Protein AF-A0A392T4V1-F1 (afdb_monomer_lite)

Secondary structure (DSSP, 8-state):
--HHHHHHHIIIIIIHHH-S-S-----S-TTT-SHHHHHTT----------PPPPP--------

Organism: NCBI:txid97028

Foldseek 3Di:
DALVVVVVCCVPPPCVPPNQDQDDDDPPDPSCPPPVNVVRNPDPPPPPPPDDDDDDDDDDDDDD

Sequence (64 aa):
ITAFNVFRFFKRDILARFGIPRVVVTDNGMQFTDKKFREFPKPTAKQHKATAKPKPRTKSSCAA

Structure (mmCIF, N/CA/C/O backbone):
data_AF-A0A392T4V1-F1
#
_entry.id   AF-A0A39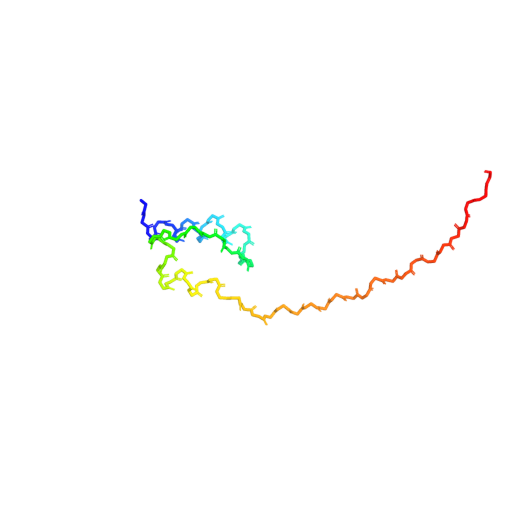2T4V1-F1
#
loop_
_atom_site.group_PDB
_atom_site.id
_atom_site.type_symbol
_atom_site.label_atom_id
_atom_site.label_alt_id
_atom_site.label_comp_id
_atom_site.label_asym_id
_atom_site.label_entity_id
_atom_site.label_seq_id
_atom_site.pdbx_PDB_ins_code
_atom_site.Cartn_x
_atom_site.Cartn_y
_atom_site.Cartn_z
_atom_site.occupancy
_atom_site.B_iso_or_equiv
_atom_site.auth_seq_id
_atom_site.auth_comp_id
_atom_site.auth_asym_id
_atom_site.auth_atom_id
_atom_site.pdbx_PDB_model_num
ATOM 1 N N . ILE A 1 1 ? 2.845 3.691 -13.537 1.00 79.44 1 ILE A N 1
ATOM 2 C CA . ILE A 1 1 ? 2.384 3.781 -12.127 1.00 79.44 1 ILE A CA 1
ATOM 3 C C . ILE A 1 1 ? 3.560 3.427 -11.222 1.00 79.44 1 ILE A C 1
ATOM 5 O O . ILE A 1 1 ? 4.321 2.541 -11.579 1.00 79.44 1 ILE A O 1
ATOM 9 N N . THR A 1 2 ? 3.767 4.149 -10.117 1.00 88.25 2 THR A N 1
ATOM 10 C CA . THR A 1 2 ? 4.900 3.925 -9.197 1.00 88.25 2 THR A CA 1
ATOM 11 C C . THR A 1 2 ? 4.435 3.258 -7.902 1.00 88.25 2 THR A C 1
ATOM 13 O O . THR A 1 2 ? 3.301 3.473 -7.469 1.00 88.25 2 THR A O 1
ATOM 16 N N . ALA A 1 3 ? 5.328 2.515 -7.237 1.00 86.88 3 ALA A N 1
ATOM 17 C CA . ALA A 1 3 ? 5.056 1.878 -5.941 1.00 86.88 3 ALA A CA 1
ATO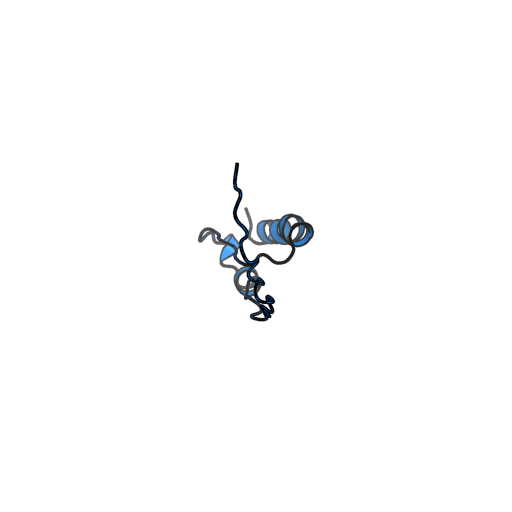M 18 C C . ALA A 1 3 ? 4.555 2.881 -4.884 1.00 86.88 3 ALA A C 1
ATOM 20 O O . ALA A 1 3 ? 3.628 2.600 -4.127 1.00 86.88 3 ALA A O 1
ATOM 21 N N . PHE A 1 4 ? 5.113 4.097 -4.883 1.00 88.69 4 PHE A N 1
ATOM 22 C CA . PHE A 1 4 ? 4.696 5.168 -3.978 1.00 88.69 4 PHE A CA 1
ATOM 23 C C . PHE A 1 4 ? 3.237 5.590 -4.195 1.00 88.69 4 PHE A C 1
ATOM 25 O O . PHE A 1 4 ? 2.481 5.724 -3.232 1.00 88.69 4 PHE A O 1
ATOM 32 N N . ASN A 1 5 ? 2.823 5.767 -5.453 1.00 90.44 5 ASN A N 1
ATOM 33 C CA . ASN A 1 5 ? 1.456 6.170 -5.773 1.00 90.44 5 ASN A CA 1
ATOM 34 C C . ASN A 1 5 ? 0.451 5.065 -5.420 1.00 90.44 5 ASN A C 1
ATOM 36 O O . ASN A 1 5 ? -0.599 5.364 -4.854 1.00 90.44 5 ASN A O 1
ATOM 40 N N . VAL A 1 6 ? 0.806 3.800 -5.664 1.00 89.56 6 VAL A N 1
ATOM 41 C CA . VAL A 1 6 ? -0.000 2.633 -5.269 1.00 89.56 6 VAL A CA 1
ATOM 42 C C . VAL A 1 6 ? -0.159 2.561 -3.753 1.00 89.56 6 VAL 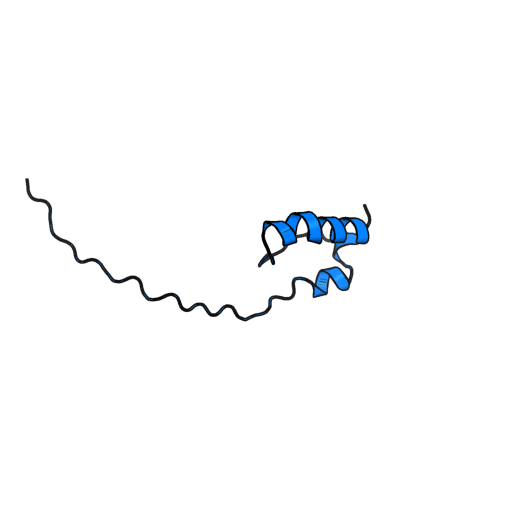A C 1
ATOM 44 O O . VAL A 1 6 ? -1.269 2.403 -3.253 1.00 89.56 6 VAL A O 1
ATOM 47 N N . PHE A 1 7 ? 0.924 2.744 -2.999 1.00 88.25 7 PHE A N 1
ATOM 48 C CA . PHE A 1 7 ? 0.873 2.734 -1.539 1.00 88.25 7 PHE A CA 1
ATOM 49 C C . PHE A 1 7 ? 0.059 3.903 -0.967 1.00 88.25 7 PHE A C 1
ATOM 51 O O . PHE A 1 7 ? -0.693 3.733 -0.005 1.00 88.25 7 PHE A O 1
ATOM 58 N N . ARG A 1 8 ? 0.170 5.093 -1.571 1.00 91.25 8 ARG A N 1
ATOM 59 C CA . ARG A 1 8 ? -0.626 6.270 -1.197 1.00 91.25 8 ARG A CA 1
ATOM 60 C C . ARG A 1 8 ? -2.122 6.030 -1.415 1.00 91.25 8 ARG A C 1
ATOM 62 O O . ARG A 1 8 ? -2.900 6.354 -0.519 1.00 91.25 8 ARG A O 1
ATOM 69 N N . PHE A 1 9 ? -2.496 5.455 -2.558 1.00 91.31 9 PHE A N 1
ATOM 70 C CA . PHE A 1 9 ? -3.868 5.032 -2.853 1.00 91.31 9 PHE A CA 1
ATOM 71 C C . PHE A 1 9 ? -4.347 3.989 -1.836 1.00 91.31 9 PHE A C 1
ATOM 73 O O . PHE A 1 9 ? -5.354 4.184 -1.164 1.00 91.31 9 PHE A O 1
ATOM 80 N N . PHE A 1 10 ? -3.559 2.934 -1.616 1.00 89.62 10 PHE A N 1
ATOM 81 C CA . PHE A 1 10 ? -3.903 1.862 -0.683 1.00 89.62 10 PHE A CA 1
ATOM 82 C C . PHE A 1 10 ? -4.203 2.390 0.730 1.00 89.62 10 PHE A C 1
ATOM 84 O O . PHE A 1 10 ? -5.191 2.007 1.355 1.00 89.62 10 PHE A O 1
ATOM 91 N N . LYS A 1 11 ? -3.399 3.337 1.226 1.00 89.06 11 LYS A N 1
ATOM 92 C CA . LYS A 1 11 ? -3.633 3.960 2.536 1.00 89.06 11 LYS A CA 1
ATOM 93 C C . LYS A 1 11 ? -4.891 4.825 2.593 1.00 89.06 11 LYS A C 1
ATOM 95 O O . LYS A 1 11 ? -5.624 4.752 3.575 1.00 89.06 11 LYS A O 1
ATOM 100 N N . ARG A 1 12 ? -5.108 5.681 1.595 1.00 94.31 12 ARG A N 1
ATOM 101 C CA . ARG A 1 12 ? -6.186 6.683 1.631 1.00 94.31 12 ARG A CA 1
ATOM 102 C C . ARG A 1 12 ? -7.541 6.095 1.279 1.00 94.31 12 ARG A C 1
ATOM 104 O O . ARG A 1 12 ? -8.532 6.469 1.890 1.00 94.31 12 ARG A O 1
ATOM 111 N N . ASP A 1 13 ? -7.566 5.172 0.332 1.00 93.06 13 ASP A N 1
ATOM 112 C CA . ASP A 1 13 ? -8.810 4.713 -0.270 1.00 93.06 13 ASP A CA 1
ATOM 113 C C . ASP A 1 13 ? -9.236 3.341 0.250 1.00 93.06 13 ASP A C 1
ATOM 115 O O . ASP A 1 13 ? -10.434 3.076 0.339 1.00 93.06 13 ASP A O 1
ATOM 119 N N . ILE A 1 14 ? -8.284 2.487 0.648 1.00 90.19 14 ILE A N 1
ATOM 120 C CA . ILE A 1 14 ? -8.597 1.156 1.183 1.00 90.19 14 ILE A CA 1
ATOM 121 C C . ILE A 1 14 ? -8.572 1.167 2.710 1.00 90.19 14 ILE A C 1
ATOM 123 O O . ILE A 1 14 ? -9.602 0.922 3.337 1.00 90.19 14 ILE A O 1
ATOM 127 N N . LEU A 1 15 ? -7.438 1.510 3.328 1.00 88.94 15 LEU A N 1
ATOM 128 C CA . LEU A 1 15 ? -7.317 1.422 4.790 1.00 88.94 15 LEU A CA 1
ATOM 129 C C . LEU A 1 15 ? -8.240 2.387 5.530 1.00 88.94 15 LEU A C 1
ATOM 131 O O . LEU A 1 15 ? -8.831 2.006 6.536 1.00 88.94 15 LEU A O 1
ATOM 135 N N . ALA A 1 16 ? -8.384 3.620 5.041 1.00 90.19 16 ALA A N 1
ATOM 136 C CA . ALA A 1 16 ? -9.234 4.605 5.706 1.00 90.19 16 ALA A CA 1
ATOM 137 C C . ALA A 1 16 ? -10.732 4.255 5.637 1.00 90.19 16 ALA A C 1
ATOM 139 O O . ALA A 1 16 ? -11.494 4.703 6.486 1.00 90.19 16 ALA A O 1
ATOM 140 N N . ARG A 1 17 ? -11.159 3.463 4.640 1.00 94.00 17 ARG A N 1
ATOM 141 C CA . ARG A 1 17 ? -12.577 3.125 4.412 1.00 94.00 17 ARG A CA 1
ATOM 142 C C . ARG A 1 17 ? -12.954 1.756 4.969 1.00 94.00 17 ARG A C 1
ATOM 144 O O . ARG A 1 17 ? -14.045 1.602 5.505 1.00 94.00 17 ARG A O 1
ATOM 151 N N . PHE A 1 18 ? -12.062 0.774 4.843 1.00 86.94 18 PHE A N 1
ATOM 152 C CA . PHE A 1 18 ? -12.336 -0.626 5.186 1.00 86.94 18 PHE A CA 1
ATOM 153 C C . PHE A 1 18 ? -11.519 -1.138 6.379 1.00 86.94 18 PHE A C 1
ATOM 155 O O . PHE A 1 18 ? -11.763 -2.245 6.856 1.00 86.94 18 PHE A O 1
ATOM 162 N N . GLY A 1 19 ? -10.547 -0.363 6.870 1.00 87.38 19 GLY A N 1
ATOM 163 C CA . GLY A 1 19 ? -9.589 -0.831 7.869 1.00 87.38 19 GLY A CA 1
ATOM 164 C C . GLY A 1 19 ? -8.537 -1.767 7.268 1.00 87.38 19 GLY A C 1
ATOM 165 O O . GLY A 1 19 ? -8.253 -1.722 6.072 1.00 87.38 19 GLY A O 1
ATOM 166 N N . ILE A 1 20 ? -7.912 -2.600 8.104 1.00 86.56 20 ILE A N 1
ATOM 167 C CA . ILE A 1 20 ? -6.841 -3.509 7.670 1.00 86.56 20 ILE A CA 1
ATOM 168 C C . ILE A 1 20 ? -7.465 -4.713 6.942 1.00 86.56 20 ILE A C 1
ATOM 170 O O . ILE A 1 20 ? -8.144 -5.519 7.585 1.00 86.56 20 ILE A O 1
ATOM 174 N N . PRO A 1 21 ? -7.240 -4.880 5.624 1.00 83.62 21 PRO A N 1
ATOM 175 C CA . PRO A 1 21 ? -7.748 -6.032 4.897 1.00 83.62 21 PRO A CA 1
ATOM 176 C C . PRO A 1 21 ? -7.067 -7.310 5.384 1.00 83.62 21 PRO A C 1
ATOM 178 O O . PRO A 1 21 ? -5.857 -7.356 5.601 1.00 83.62 21 PRO A O 1
ATOM 181 N N . ARG A 1 22 ? -7.854 -8.379 5.526 1.00 82.56 22 ARG A N 1
ATOM 182 C CA . ARG A 1 22 ? -7.352 -9.688 5.968 1.00 82.56 22 ARG A CA 1
ATOM 183 C C . ARG A 1 22 ? -6.510 -10.391 4.899 1.00 82.56 22 ARG A C 1
ATOM 185 O O . ARG A 1 22 ? -5.620 -11.162 5.238 1.00 82.56 22 ARG A O 1
ATOM 192 N N . VAL A 1 23 ? -6.825 -10.150 3.628 1.00 81.88 23 VAL A N 1
ATOM 193 C CA . VAL A 1 23 ? -6.126 -10.693 2.460 1.00 81.88 23 VAL A CA 1
ATOM 194 C C . VAL A 1 23 ? -6.083 -9.601 1.398 1.00 81.88 23 VAL A C 1
ATOM 196 O O . VAL A 1 23 ? -7.089 -8.936 1.157 1.00 81.88 23 VAL A O 1
ATOM 199 N N . VAL A 1 24 ? -4.923 -9.425 0.769 1.00 83.06 24 VAL A N 1
ATOM 200 C CA . VAL A 1 24 ? -4.729 -8.528 -0.373 1.00 83.06 24 VAL A CA 1
ATOM 201 C C . VAL A 1 24 ? -4.143 -9.371 -1.496 1.00 83.06 24 VAL A C 1
ATOM 203 O O . VAL A 1 24 ? -3.067 -9.940 -1.331 1.00 83.06 24 VAL A O 1
ATOM 206 N N . VAL A 1 25 ? -4.864 -9.486 -2.610 1.00 83.25 25 VAL A N 1
ATOM 207 C CA . VAL A 1 25 ? -4.392 -10.185 -3.810 1.00 83.25 25 VAL A CA 1
ATOM 208 C C . VAL A 1 25 ? -3.927 -9.125 -4.799 1.00 83.25 25 VAL A C 1
ATOM 210 O O . VAL A 1 25 ? -4.712 -8.264 -5.191 1.00 83.25 25 VAL A O 1
ATOM 213 N N . THR A 1 26 ? -2.651 -9.161 -5.164 1.00 85.50 26 THR A N 1
ATOM 214 C CA . THR A 1 26 ? -2.050 -8.249 -6.145 1.00 85.50 26 THR A CA 1
ATOM 215 C C . THR A 1 26 ? -1.411 -9.057 -7.263 1.00 85.50 26 THR A C 1
ATOM 217 O O . THR A 1 26 ? -1.110 -10.238 -7.086 1.00 85.50 26 THR A O 1
ATOM 220 N N . ASP A 1 27 ? -1.177 -8.422 -8.407 1.00 84.00 27 ASP A N 1
ATOM 221 C CA . ASP A 1 27 ? -0.289 -8.996 -9.412 1.00 84.00 27 ASP A CA 1
ATOM 222 C C . ASP A 1 27 ? 1.180 -8.944 -8.937 1.00 84.00 27 ASP A C 1
ATOM 224 O O . ASP A 1 27 ? 1.515 -8.315 -7.928 1.00 84.00 27 ASP A O 1
ATOM 228 N N . ASN A 1 28 ? 2.078 -9.614 -9.664 1.00 81.81 28 ASN A N 1
ATOM 229 C CA . ASN A 1 28 ? 3.525 -9.585 -9.403 1.00 81.81 28 ASN A CA 1
ATOM 230 C C . ASN A 1 28 ? 4.195 -8.313 -9.951 1.00 81.81 28 ASN A C 1
ATOM 232 O O . ASN A 1 28 ? 5.389 -8.314 -10.260 1.00 81.81 28 ASN A O 1
ATOM 236 N N . GLY A 1 29 ? 3.438 -7.225 -10.111 1.00 84.81 29 GLY A N 1
ATOM 237 C CA . GLY A 1 29 ? 3.980 -5.959 -10.570 1.00 84.81 29 GLY A CA 1
ATOM 238 C C . GLY A 1 29 ? 5.043 -5.430 -9.605 1.00 84.81 29 GLY A C 1
ATOM 239 O O . GLY A 1 29 ? 4.902 -5.524 -8.383 1.00 84.81 29 GLY A O 1
ATOM 240 N N . MET A 1 30 ? 6.083 -4.788 -10.150 1.00 85.38 30 MET A N 1
ATOM 241 C CA . MET A 1 30 ? 7.191 -4.216 -9.362 1.00 85.38 30 MET A CA 1
ATOM 242 C C . MET A 1 30 ? 6.723 -3.278 -8.234 1.00 85.38 30 MET A C 1
ATOM 244 O O . MET A 1 30 ? 7.382 -3.137 -7.204 1.00 85.38 30 MET A O 1
ATOM 248 N N . GLN A 1 31 ? 5.558 -2.656 -8.419 1.00 82.81 31 GLN A N 1
ATOM 249 C CA . GLN A 1 31 ? 4.899 -1.771 -7.460 1.00 82.81 31 GLN A CA 1
ATOM 250 C C . GLN A 1 31 ? 4.408 -2.463 -6.174 1.00 82.81 31 GLN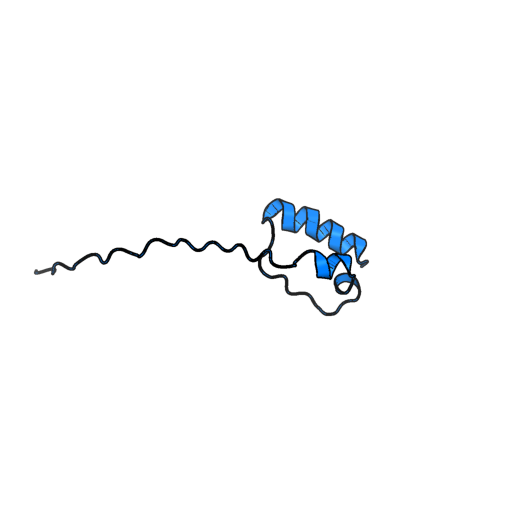 A C 1
ATOM 252 O O . GLN A 1 31 ? 4.223 -1.780 -5.168 1.00 82.81 31 GLN A O 1
ATOM 257 N N . PHE A 1 32 ? 4.230 -3.789 -6.190 1.00 79.06 32 PHE A N 1
ATOM 258 C CA . PHE A 1 32 ? 3.759 -4.598 -5.056 1.00 79.06 32 PHE A CA 1
ATOM 259 C C . PHE A 1 32 ? 4.849 -5.496 -4.453 1.00 79.06 32 PHE A C 1
ATOM 261 O O . PHE A 1 32 ? 4.682 -6.032 -3.359 1.00 79.06 32 PHE A O 1
ATOM 268 N N . THR A 1 33 ? 5.994 -5.632 -5.123 1.00 74.06 33 THR A N 1
ATOM 269 C CA . THR A 1 33 ? 7.159 -6.376 -4.615 1.00 74.06 33 THR A CA 1
ATOM 270 C C . THR A 1 33 ? 8.052 -5.577 -3.664 1.00 74.06 33 THR A C 1
ATOM 272 O O . THR A 1 33 ? 8.973 -6.154 -3.082 1.00 74.06 33 THR A O 1
ATOM 275 N N . ASP A 1 34 ? 7.799 -4.276 -3.478 1.00 77.56 34 ASP A N 1
ATOM 276 C CA . ASP A 1 34 ? 8.533 -3.447 -2.515 1.00 77.56 34 ASP A CA 1
ATOM 277 C C . ASP A 1 34 ? 8.415 -4.054 -1.102 1.00 77.56 34 ASP A C 1
ATOM 279 O O . ASP A 1 34 ? 7.331 -4.448 -0.657 1.00 77.56 34 ASP A O 1
ATOM 283 N N . LYS A 1 35 ? 9.539 -4.126 -0.376 1.00 75.38 35 LYS A N 1
ATOM 284 C CA . LYS A 1 35 ? 9.599 -4.648 0.999 1.00 75.38 35 LYS A CA 1
ATOM 285 C C . LYS A 1 35 ? 8.560 -3.974 1.892 1.00 75.38 35 LYS A C 1
ATOM 287 O O . LYS A 1 35 ? 7.905 -4.655 2.677 1.00 75.38 35 LYS A O 1
ATOM 292 N N . LYS A 1 36 ? 8.331 -2.670 1.698 1.00 73.31 36 LYS A N 1
ATOM 293 C CA . LYS A 1 36 ? 7.309 -1.913 2.437 1.00 73.31 36 LYS A CA 1
ATOM 294 C C . LYS A 1 36 ? 5.905 -2.482 2.239 1.00 73.31 36 LYS A C 1
ATOM 296 O O . LYS A 1 36 ? 5.143 -2.531 3.197 1.00 73.31 36 LYS A O 1
ATOM 301 N N . PHE A 1 37 ? 5.568 -2.922 1.026 1.00 73.69 37 PHE A N 1
ATOM 302 C CA . PHE A 1 37 ? 4.255 -3.490 0.716 1.00 73.69 37 PHE A CA 1
ATOM 303 C C . PHE A 1 37 ? 4.144 -4.956 1.144 1.00 73.69 37 PHE A C 1
ATOM 305 O O . PHE A 1 37 ? 3.062 -5.379 1.518 1.00 73.69 37 PHE A O 1
ATOM 312 N N . ARG A 1 38 ? 5.242 -5.725 1.173 1.00 73.88 38 ARG A N 1
ATOM 313 C CA . ARG A 1 38 ? 5.249 -7.104 1.716 1.00 73.88 38 ARG A CA 1
ATOM 314 C C . ARG A 1 38 ? 5.161 -7.153 3.239 1.00 73.88 38 ARG A C 1
ATOM 316 O O . ARG A 1 38 ? 4.636 -8.115 3.793 1.00 73.88 38 ARG A O 1
ATOM 323 N N . GLU A 1 39 ? 5.680 -6.144 3.929 1.00 73.06 39 GLU A N 1
ATOM 324 C CA . GLU A 1 39 ? 5.625 -6.072 5.392 1.00 73.06 39 GLU A CA 1
ATOM 325 C C . GLU A 1 39 ? 4.287 -5.549 5.918 1.00 73.06 39 GLU A C 1
ATOM 327 O O . GLU A 1 39 ? 3.888 -5.904 7.025 1.00 73.06 39 GLU A O 1
ATOM 332 N N . PHE A 1 40 ? 3.577 -4.756 5.115 1.00 67.19 40 PHE A N 1
ATOM 333 C CA . PHE A 1 40 ? 2.334 -4.098 5.507 1.00 67.19 40 PHE A CA 1
ATOM 334 C C . PHE A 1 40 ? 1.125 -5.036 5.734 1.00 67.19 40 PHE A C 1
ATOM 336 O O . PHE A 1 40 ? 0.380 -4.795 6.682 1.00 67.19 40 PHE A O 1
ATOM 343 N N . PRO A 1 41 ? 0.902 -6.112 4.948 1.00 66.50 41 PRO A N 1
ATOM 344 C CA . PRO A 1 41 ? -0.202 -7.044 5.150 1.00 66.50 41 PRO A CA 1
ATOM 345 C C . PRO A 1 41 ? 0.172 -8.230 6.046 1.00 66.50 41 PRO A C 1
ATOM 347 O O . PRO A 1 41 ? -0.551 -9.226 6.031 1.00 66.50 41 PRO A O 1
ATOM 350 N N . LYS A 1 42 ? 1.281 -8.187 6.807 1.00 63.88 42 LYS A N 1
ATOM 351 C CA . LYS A 1 42 ? 1.620 -9.297 7.712 1.00 63.88 42 LYS A CA 1
ATOM 352 C C . LYS A 1 42 ? 0.440 -9.521 8.666 1.00 63.88 42 LYS A C 1
ATOM 354 O O . LYS A 1 42 ? 0.120 -8.619 9.444 1.00 63.88 42 LYS A O 1
ATOM 359 N N . PRO A 1 43 ? -0.227 -10.686 8.607 1.00 54.00 43 PRO A N 1
ATOM 360 C CA . PRO A 1 43 ? -1.408 -10.926 9.411 1.00 54.00 43 PRO A CA 1
ATOM 361 C C . PRO A 1 43 ? -0.991 -10.905 10.878 1.00 54.00 43 PRO A C 1
ATOM 363 O O . PRO A 1 43 ? -0.246 -11.767 11.344 1.00 54.00 43 PRO A O 1
ATOM 366 N N . THR A 1 44 ? -1.471 -9.915 11.626 1.00 56.03 44 THR A N 1
ATOM 367 C CA . THR A 1 44 ? -1.448 -9.968 13.082 1.00 56.03 44 THR A CA 1
ATOM 368 C C . THR A 1 44 ? -2.391 -11.097 13.483 1.00 56.03 44 THR A C 1
ATOM 370 O O . THR A 1 44 ? -3.612 -10.962 13.481 1.00 56.03 44 THR A O 1
ATOM 373 N N . ALA A 1 45 ? -1.818 -12.267 13.759 1.00 47.88 45 ALA A N 1
ATOM 374 C CA . ALA A 1 45 ? -2.517 -13.490 14.136 1.00 47.88 45 ALA A CA 1
ATOM 375 C C . ALA A 1 45 ? -3.146 -13.400 15.544 1.00 47.88 45 ALA A C 1
ATOM 377 O O . ALA A 1 45 ? -2.907 -14.237 16.405 1.00 47.88 45 ALA A O 1
ATOM 378 N N . LYS A 1 46 ? -3.966 -12.378 15.797 1.00 49.31 46 LYS A N 1
ATOM 379 C CA . LYS A 1 46 ? -4.861 -12.293 16.956 1.00 49.31 46 LYS A CA 1
ATOM 380 C C . LYS A 1 46 ? -6.302 -12.282 16.470 1.00 49.31 46 LYS A C 1
ATOM 382 O O . LYS A 1 46 ? -7.086 -11.388 16.765 1.00 49.31 46 LYS A O 1
ATOM 387 N N . GLN A 1 47 ? -6.657 -13.310 15.706 1.00 54.56 47 GLN A N 1
ATOM 388 C CA . GLN A 1 47 ? -8.055 -13.691 15.571 1.00 54.56 47 GLN A CA 1
ATOM 389 C C . GLN A 1 47 ? -8.479 -14.436 16.831 1.00 54.56 47 GLN A C 1
ATOM 391 O O . 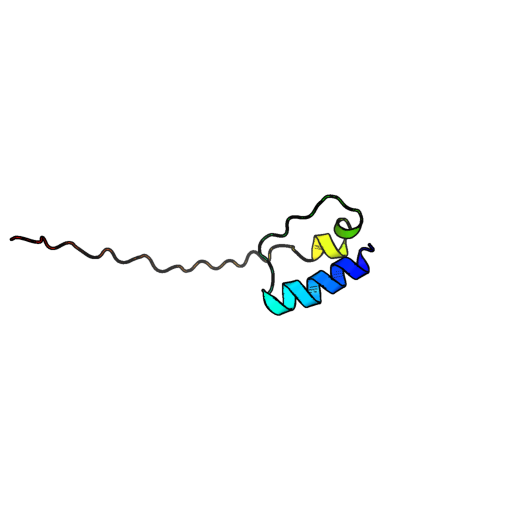GLN A 1 47 ? -8.529 -15.663 16.850 1.00 54.56 47 GLN A O 1
ATOM 396 N N . HIS A 1 48 ? -8.802 -13.701 17.892 1.00 48.12 48 HIS A N 1
ATOM 397 C CA . HIS A 1 48 ? -9.638 -14.265 18.943 1.00 48.12 48 HIS A CA 1
ATOM 398 C C . HIS A 1 48 ? -11.040 -14.480 18.362 1.00 48.12 48 HIS A C 1
ATOM 400 O O . HIS A 1 48 ? -11.884 -13.589 18.385 1.00 48.12 48 HIS A O 1
ATOM 406 N N . LYS A 1 49 ? -11.292 -15.666 17.799 1.00 54.59 49 LYS A N 1
ATOM 407 C CA . LYS A 1 49 ? -12.656 -16.143 17.568 1.00 54.59 49 LYS A CA 1
ATOM 408 C C . LYS A 1 49 ? -13.193 -16.726 18.871 1.00 54.59 49 LYS A C 1
ATOM 410 O O . LYS A 1 49 ? -13.129 -17.929 19.090 1.00 54.59 49 LYS A O 1
ATOM 415 N N . ALA A 1 50 ? -13.765 -15.875 19.713 1.00 54.28 50 ALA A N 1
ATOM 416 C CA . ALA A 1 50 ? -14.778 -16.317 20.660 1.00 54.28 50 ALA A CA 1
ATOM 417 C C . ALA A 1 50 ? -16.147 -16.124 19.994 1.00 54.28 50 ALA A C 1
ATOM 419 O O . ALA A 1 50 ? -16.778 -15.082 20.130 1.00 54.28 50 ALA A O 1
ATOM 420 N N . THR A 1 51 ? -16.593 -17.107 19.215 1.00 49.06 51 THR A N 1
ATOM 421 C CA . THR A 1 51 ? -18.000 -17.183 18.803 1.00 49.06 51 THR A CA 1
ATOM 422 C C . THR A 1 51 ? -18.712 -18.119 19.765 1.00 49.06 51 THR A C 1
ATOM 424 O O . THR A 1 51 ? -18.441 -19.320 19.777 1.00 49.06 51 THR A O 1
ATOM 427 N N . ALA A 1 52 ? -19.599 -17.559 20.591 1.00 55.94 52 ALA A N 1
ATOM 428 C CA . ALA A 1 52 ? -20.535 -18.326 21.399 1.00 55.94 52 ALA A CA 1
ATOM 429 C C . ALA A 1 52 ? -21.321 -19.297 20.498 1.00 55.94 52 ALA A C 1
ATOM 431 O O . ALA A 1 52 ? -21.744 -18.934 19.398 1.00 55.94 52 ALA A O 1
ATOM 432 N N . LYS A 1 53 ? -21.476 -20.545 20.959 1.00 55.16 53 LYS A N 1
ATOM 433 C CA . LYS A 1 53 ? -22.211 -21.603 20.252 1.00 55.16 53 LYS A CA 1
ATOM 434 C C . LYS A 1 53 ? -23.626 -21.123 19.884 1.00 55.16 53 LYS A C 1
ATOM 436 O O . LYS A 1 53 ? -24.301 -20.564 20.750 1.00 55.16 53 LYS A O 1
ATOM 441 N N . PRO A 1 54 ? -24.128 -21.400 18.668 1.00 49.28 54 PRO A N 1
ATOM 442 C CA . PRO A 1 54 ? -25.548 -21.239 18.390 1.00 49.28 54 PRO A CA 1
ATOM 443 C C . PRO A 1 54 ? -26.343 -22.205 19.282 1.00 49.28 54 PRO A C 1
ATOM 445 O O . PRO A 1 54 ? -26.067 -23.404 19.330 1.00 49.28 54 PRO A O 1
ATOM 448 N N . LYS A 1 55 ? -27.315 -21.671 20.027 1.00 62.78 55 LYS A N 1
ATOM 449 C CA . LYS A 1 55 ? -28.246 -22.444 20.858 1.00 62.78 55 LYS A CA 1
ATOM 450 C C . LYS A 1 55 ? -29.262 -23.145 19.936 1.00 62.78 55 LYS A C 1
ATOM 452 O O . LYS A 1 55 ? -29.885 -22.451 19.132 1.00 62.78 55 LYS A O 1
ATOM 457 N N . PRO A 1 56 ? -29.453 -24.477 20.009 1.00 51.62 56 PRO A N 1
ATOM 458 C CA . PRO A 1 56 ? -30.446 -25.156 19.183 1.00 51.62 56 PRO A CA 1
ATOM 459 C C . PRO A 1 56 ? -31.852 -24.771 19.656 1.00 51.62 56 PRO A C 1
ATOM 461 O O . PRO A 1 56 ? -32.165 -24.868 20.843 1.00 51.62 56 PRO A O 1
ATOM 464 N N . ARG A 1 57 ? -32.696 -24.303 18.733 1.00 61.28 57 ARG A N 1
ATOM 465 C CA . ARG A 1 57 ? -34.107 -24.003 18.997 1.00 61.28 57 ARG A CA 1
ATOM 466 C C . ARG A 1 57 ? -34.923 -25.256 18.662 1.00 61.28 57 ARG A C 1
ATOM 468 O O . ARG A 1 57 ? -34.951 -25.691 17.514 1.00 61.28 57 ARG A O 1
ATOM 475 N N . THR A 1 58 ? -35.506 -25.870 19.686 1.00 48.31 58 THR A N 1
ATOM 4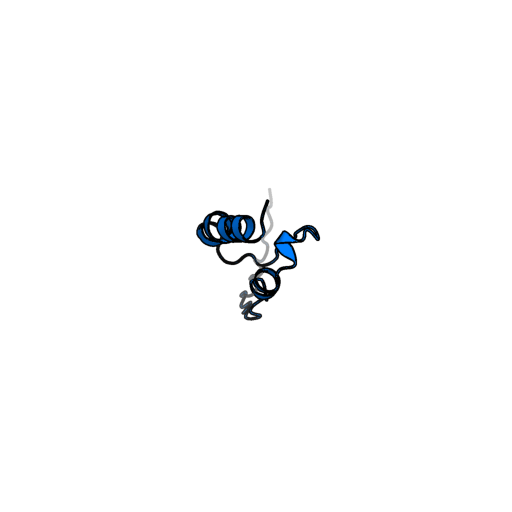76 C CA . THR A 1 58 ? -36.295 -27.107 19.611 1.00 48.31 58 THR A CA 1
ATOM 477 C C . THR A 1 58 ? -37.613 -26.873 18.857 1.00 48.31 58 THR A C 1
ATOM 479 O O . THR A 1 58 ? -38.237 -25.826 19.011 1.00 48.31 58 THR A O 1
ATOM 482 N N . LYS A 1 59 ? -38.007 -27.840 18.017 1.00 55.19 59 LYS A N 1
ATOM 483 C CA . LYS A 1 59 ? -39.218 -27.848 17.173 1.00 55.19 59 LYS A CA 1
ATOM 484 C C . LYS A 1 59 ? -40.511 -27.868 18.009 1.00 55.19 59 LYS A C 1
ATOM 486 O O . LYS A 1 59 ? -40.547 -28.558 19.022 1.00 55.19 59 LYS A O 1
ATOM 491 N N . SER A 1 60 ? -41.598 -27.285 17.497 1.00 40.03 60 SER A N 1
ATOM 492 C CA . SER A 1 60 ? -42.948 -27.837 17.698 1.00 40.03 60 SER A CA 1
ATOM 493 C C . SER A 1 60 ? -43.774 -27.714 16.414 1.00 40.03 60 SER A C 1
ATOM 495 O O . SER A 1 60 ? -43.787 -26.676 15.759 1.00 40.03 60 SER A O 1
ATOM 497 N N . SER A 1 61 ? -44.383 -28.837 16.055 1.00 60.69 61 SER A N 1
ATOM 498 C CA . SER A 1 61 ? -45.225 -29.168 14.903 1.00 60.69 61 SER A CA 1
ATOM 499 C C . SER A 1 61 ? -46.349 -28.175 14.591 1.00 60.69 61 SER A C 1
ATOM 501 O O . SER A 1 61 ? -47.011 -27.696 15.507 1.00 60.69 61 SER A O 1
ATOM 503 N N . CYS A 1 62 ? -46.629 -27.970 13.300 1.00 45.06 62 CYS A N 1
ATOM 504 C CA . CYS A 1 62 ? -47.878 -27.375 12.826 1.00 45.06 62 CYS A CA 1
ATOM 505 C C . CYS A 1 62 ? -48.846 -28.510 12.461 1.00 45.06 62 CYS A C 1
ATOM 507 O O . CYS A 1 62 ? -48.512 -29.348 11.623 1.00 45.06 62 CYS A O 1
ATOM 509 N N . ALA A 1 63 ? -50.001 -28.537 13.118 1.00 44.81 63 ALA A N 1
ATOM 510 C CA . ALA A 1 63 ? -51.173 -29.312 12.741 1.00 44.81 63 ALA A CA 1
ATOM 511 C C . ALA A 1 63 ? -52.232 -28.322 12.239 1.00 44.81 63 ALA A C 1
ATOM 513 O O . ALA A 1 63 ? -52.525 -27.364 12.957 1.00 44.81 63 ALA A O 1
ATOM 514 N N . ALA A 1 64 ? -52.751 -28.547 11.032 1.00 47.72 64 ALA A N 1
ATOM 515 C CA . ALA A 1 64 ? -54.080 -28.166 10.544 1.00 47.72 64 ALA A CA 1
ATOM 516 C C . ALA A 1 64 ? -54.270 -28.792 9.158 1.00 47.72 64 ALA A C 1
ATOM 518 O O . ALA A 1 64 ? -53.373 -28.584 8.308 1.00 47.72 64 ALA A O 1
#

Radius of gyration: 21.43 Å; chains: 1; bounding box: 64×36×34 Å

pLDDT: mean 72.6, std 16.4, range [40.03, 94.31]

InterPro domains:
  IPR001584 Integrase, catalytic core [PS50994] (1-64)
  IPR012337 Ribonuclease H-like superfamily [SSF53098] (2-59)
  IPR036397 Ribonuclease H superfamily [G3DSA:3.30.420.10] (1-62)